Protein AF-F0G8B7-F1 (afdb_monomer)

Sequence (110 aa):
ALSRQRQRRPAPRVTRHLGAPLWQSVKDAIAAMPRDDARACMHADRARWLFTLLYLGGLRISEAADTTMGRFFCRRDATGRERWWLDVTGKGGRQRLVPATDEMMAELAR

pLDDT: mean 90.99, std 9.98, range [49.53, 98.25]

Mean predicted aligned error: 6.71 Å

Nearest PDB structures (foldseek):
  8s4s-assembly1_B  TM=5.958E-01  e=5.942E-01  Enterococcus faecalis
  1o7k-assembly1_C  TM=4.996E-01  e=1.515E+00  Homo sapiens
  6g2d-assembly1_B  TM=3.060E-01  e=1.515E+00  Homo sapiens
  7v6b-assembly1_B  TM=3.210E-01  e=1.612E+00  Drosophila melanogaster
  1oh7-assembly1_B  TM=2.363E-01  e=1.180E+00  Escherichia coli

Secondary structure (DSSP, 8-state):
--------PPPP-------HHHHHHHHHHHHTS--SSHHHHHHHHHHHHHHHHHHHH---HHHHHH--GGGEEEEE-TTS-EEEEEEEEETTTEEEEEEE-HHHHHHHT-

Structure (mmCIF, N/CA/C/O backbone):
data_AF-F0G8B7-F1
#
_entry.id   AF-F0G8B7-F1
#
loop_
_atom_site.group_PDB
_atom_site.id
_atom_site.type_symbol
_atom_site.label_atom_id
_atom_site.label_alt_id
_atom_site.label_comp_id
_atom_site.label_asym_id
_atom_site.label_entity_id
_atom_site.label_seq_id
_atom_site.pdbx_PDB_ins_code
_atom_site.Cartn_x
_atom_site.Cartn_y
_atom_site.Cartn_z
_atom_site.occupancy
_atom_site.B_iso_or_equiv
_atom_site.auth_seq_id
_atom_site.auth_comp_id
_atom_site.auth_asym_id
_atom_site.auth_atom_id
_atom_site.pdbx_PDB_model_num
ATOM 1 N N . ALA A 1 1 ? 9.644 -0.602 47.734 1.00 51.16 1 ALA A N 1
ATOM 2 C CA . ALA A 1 1 ? 9.232 -0.891 46.344 1.00 51.16 1 ALA A CA 1
ATOM 3 C C . ALA A 1 1 ? 9.469 0.353 45.489 1.00 51.16 1 ALA A C 1
ATOM 5 O O . ALA A 1 1 ? 8.877 1.387 45.771 1.00 51.16 1 ALA A O 1
ATOM 6 N N . LEU A 1 2 ? 10.386 0.304 44.517 1.00 49.53 2 LEU A N 1
ATOM 7 C CA . LEU A 1 2 ? 10.711 1.456 43.666 1.00 49.53 2 LEU A CA 1
ATOM 8 C C . LEU A 1 2 ? 9.601 1.666 42.628 1.00 49.53 2 LEU A C 1
ATOM 10 O O . LEU A 1 2 ? 9.504 0.941 41.638 1.00 49.53 2 LEU A O 1
ATOM 14 N N . SER A 1 3 ? 8.748 2.656 42.888 1.00 59.25 3 SER A N 1
ATOM 15 C CA . SER A 1 3 ? 7.729 3.135 41.958 1.00 59.25 3 SER A CA 1
ATOM 16 C C . SER A 1 3 ? 8.411 3.680 40.702 1.00 59.25 3 SER A C 1
ATOM 18 O O . SER A 1 3 ? 9.069 4.720 40.737 1.00 59.25 3 SER A O 1
ATOM 20 N N . ARG A 1 4 ? 8.286 2.966 39.576 1.00 62.19 4 ARG A N 1
ATOM 21 C CA . ARG A 1 4 ? 8.660 3.488 38.256 1.00 62.19 4 ARG A CA 1
ATOM 22 C C . ARG A 1 4 ? 7.692 4.618 37.912 1.00 62.19 4 ARG A C 1
ATOM 24 O O . ARG A 1 4 ? 6.642 4.376 37.319 1.00 62.19 4 ARG A O 1
ATOM 31 N N . GLN A 1 5 ? 8.050 5.850 38.272 1.00 60.16 5 GLN A N 1
ATOM 32 C CA . GLN A 1 5 ? 7.405 7.042 37.733 1.00 60.16 5 GLN A CA 1
ATOM 33 C C . GLN A 1 5 ? 7.466 6.965 36.207 1.00 60.16 5 GLN A C 1
ATOM 35 O O . GLN A 1 5 ? 8.529 7.033 35.588 1.00 60.16 5 GLN A O 1
ATOM 40 N N . ARG A 1 6 ? 6.302 6.771 35.592 1.00 63.84 6 ARG A N 1
ATOM 41 C CA . ARG A 1 6 ? 6.135 6.775 34.143 1.00 63.84 6 ARG A CA 1
ATOM 42 C C . ARG A 1 6 ? 6.396 8.210 33.678 1.00 63.84 6 ARG A C 1
ATOM 44 O O . ARG A 1 6 ? 5.501 9.047 33.745 1.00 63.84 6 ARG A O 1
ATOM 51 N N . GLN A 1 7 ? 7.630 8.511 33.268 1.00 69.38 7 GLN A N 1
ATOM 52 C CA . GLN A 1 7 ? 7.962 9.810 32.682 1.00 69.38 7 GLN A CA 1
ATOM 53 C C . GLN A 1 7 ? 6.976 10.110 31.546 1.00 69.38 7 GLN A C 1
ATOM 55 O O . GLN A 1 7 ? 6.780 9.284 30.646 1.00 69.38 7 GLN A O 1
ATOM 60 N N . ARG A 1 8 ? 6.328 11.280 31.610 1.00 67.25 8 ARG A N 1
ATOM 61 C CA . ARG A 1 8 ? 5.446 11.780 30.550 1.00 67.25 8 ARG A CA 1
ATOM 62 C C . ARG A 1 8 ? 6.271 11.901 29.273 1.00 67.25 8 ARG A C 1
ATOM 64 O O . ARG A 1 8 ? 7.098 12.799 29.147 1.00 67.25 8 ARG A O 1
ATOM 71 N N . ARG A 1 9 ? 6.067 10.974 28.336 1.00 71.50 9 ARG A N 1
ATOM 72 C CA . ARG A 1 9 ? 6.664 11.078 27.005 1.00 71.50 9 ARG A CA 1
ATOM 73 C C . ARG A 1 9 ? 6.062 12.296 26.294 1.00 71.50 9 ARG A C 1
ATOM 75 O O . ARG A 1 9 ? 4.842 12.460 26.352 1.00 71.50 9 ARG A O 1
ATOM 82 N N . PRO A 1 10 ? 6.885 13.136 25.644 1.00 74.81 10 PRO A N 1
ATOM 83 C CA . PRO A 1 10 ? 6.386 14.239 24.833 1.00 74.81 10 PRO A CA 1
ATOM 84 C C . PRO A 1 10 ? 5.461 13.718 23.727 1.00 74.81 10 PRO A C 1
ATOM 86 O O . PRO A 1 10 ? 5.558 12.556 23.318 1.00 74.81 10 PRO A O 1
ATOM 89 N N . ALA A 1 11 ? 4.557 14.580 23.253 1.00 78.62 11 ALA A N 1
ATOM 90 C CA . ALA A 1 11 ? 3.631 14.226 22.185 1.00 78.62 11 ALA A CA 1
ATOM 91 C C . ALA A 1 11 ? 4.410 13.751 20.940 1.00 78.62 11 ALA A C 1
ATOM 93 O O . ALA A 1 11 ? 5.420 14.370 20.584 1.00 78.62 11 ALA A O 1
ATOM 94 N N . PRO A 1 12 ? 3.981 12.656 20.288 1.00 79.38 12 PRO A N 1
ATOM 95 C CA . PRO A 1 12 ? 4.665 12.138 19.111 1.00 79.38 12 PRO A CA 1
ATOM 96 C C . PRO A 1 12 ? 4.688 13.198 18.003 1.00 79.38 12 PRO A C 1
ATOM 98 O O . PRO A 1 12 ? 3.651 13.736 17.626 1.00 79.38 12 PRO A O 1
ATOM 101 N N . ARG A 1 13 ? 5.883 13.499 17.484 1.00 82.12 13 ARG A N 1
ATOM 102 C CA . ARG A 1 13 ? 6.087 14.381 16.327 1.00 82.12 13 ARG A CA 1
ATOM 103 C C . ARG A 1 13 ? 6.413 13.526 15.109 1.00 82.12 13 ARG A C 1
ATOM 105 O O . ARG A 1 13 ? 7.320 12.697 15.173 1.00 82.12 13 ARG A O 1
ATOM 112 N N . VAL A 1 14 ? 5.699 13.730 14.004 1.00 80.62 14 VAL A N 1
ATOM 113 C CA . VAL A 1 14 ? 6.001 13.060 12.732 1.00 80.62 14 VAL A CA 1
ATOM 114 C C . VAL A 1 14 ? 7.216 13.743 12.111 1.00 80.62 14 VAL A C 1
ATOM 116 O O . VAL A 1 14 ? 7.106 14.811 11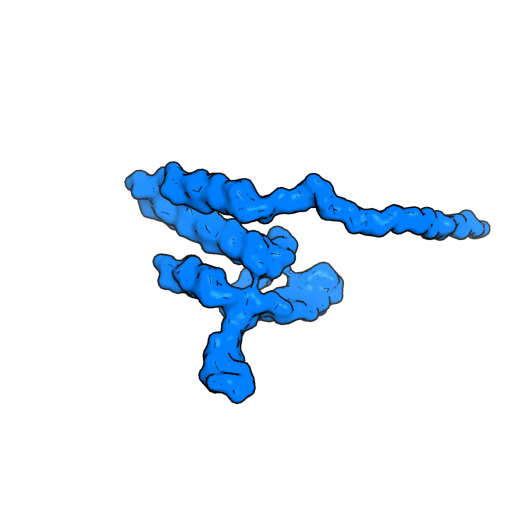.523 1.00 80.62 14 VAL A O 1
ATOM 119 N N . THR A 1 15 ? 8.392 13.144 12.275 1.00 82.31 15 THR A N 1
ATOM 120 C CA . THR A 1 15 ? 9.655 13.683 11.739 1.00 82.31 15 THR A CA 1
ATOM 121 C C . THR A 1 15 ? 10.109 12.985 10.460 1.00 82.31 15 THR A C 1
ATOM 123 O O . THR A 1 15 ? 10.977 13.494 9.761 1.00 82.31 15 THR A O 1
ATOM 126 N N . ARG A 1 16 ? 9.528 11.823 10.136 1.00 84.69 16 ARG A N 1
ATOM 127 C CA . ARG A 1 16 ? 9.837 11.040 8.935 1.00 84.69 16 ARG A CA 1
ATOM 128 C C . ARG A 1 16 ? 8.541 10.530 8.323 1.00 84.69 16 ARG A C 1
ATOM 130 O O . ARG A 1 16 ? 7.815 9.780 8.970 1.00 84.69 16 ARG A O 1
ATOM 137 N N . HIS A 1 17 ? 8.255 10.957 7.102 1.00 88.00 17 HIS A N 1
ATOM 138 C CA . HIS A 1 17 ? 7.111 10.506 6.319 1.00 88.00 17 HIS A CA 1
ATOM 139 C C . HIS A 1 17 ? 7.427 10.643 4.826 1.00 88.00 17 HIS A C 1
ATOM 141 O O . HIS A 1 17 ? 8.285 11.437 4.439 1.00 88.00 17 HIS A O 1
ATOM 147 N N . LEU A 1 18 ? 6.732 9.868 3.997 1.00 91.00 18 LEU A N 1
ATOM 148 C CA . LEU A 1 18 ? 6.819 9.967 2.544 1.00 91.00 18 LEU A CA 1
ATOM 149 C C . LEU A 1 18 ? 5.717 10.904 2.044 1.00 91.00 18 LEU A C 1
ATOM 151 O O . LEU A 1 18 ? 4.570 10.497 1.859 1.00 91.00 18 LEU A O 1
ATOM 155 N N . GLY A 1 19 ? 6.066 12.176 1.852 1.00 92.56 19 GLY A N 1
ATOM 156 C CA . GLY A 1 19 ? 5.206 13.110 1.125 1.00 92.56 19 GLY A CA 1
ATOM 157 C C . GLY A 1 19 ? 5.041 12.696 -0.342 1.00 92.56 19 GLY A C 1
ATOM 158 O O . GLY A 1 19 ? 5.795 11.863 -0.847 1.00 92.56 19 GLY A O 1
ATOM 159 N N . ALA A 1 20 ? 4.083 13.308 -1.041 1.00 93.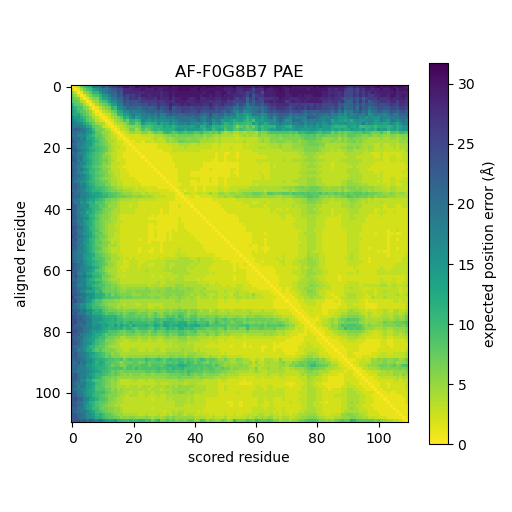38 20 ALA A N 1
ATOM 160 C CA . ALA A 1 20 ? 3.756 12.953 -2.425 1.00 93.38 20 ALA A CA 1
ATOM 161 C C . ALA A 1 20 ? 4.965 12.933 -3.392 1.00 93.38 20 ALA A C 1
ATOM 163 O O . ALA A 1 20 ? 5.071 11.969 -4.149 1.00 93.38 20 ALA A O 1
ATOM 164 N N . PRO A 1 21 ? 5.923 13.889 -3.349 1.00 95.56 21 PRO A N 1
ATOM 165 C CA . PRO A 1 21 ? 7.091 13.842 -4.234 1.00 95.56 21 PRO A CA 1
ATOM 166 C C . PRO A 1 21 ? 7.994 12.631 -3.975 1.00 95.56 21 PRO A C 1
ATOM 168 O O . PRO A 1 21 ? 8.409 11.956 -4.910 1.00 95.56 21 PRO A O 1
ATOM 171 N N . LEU A 1 22 ? 8.252 12.309 -2.702 1.00 95.56 22 LEU A N 1
ATOM 172 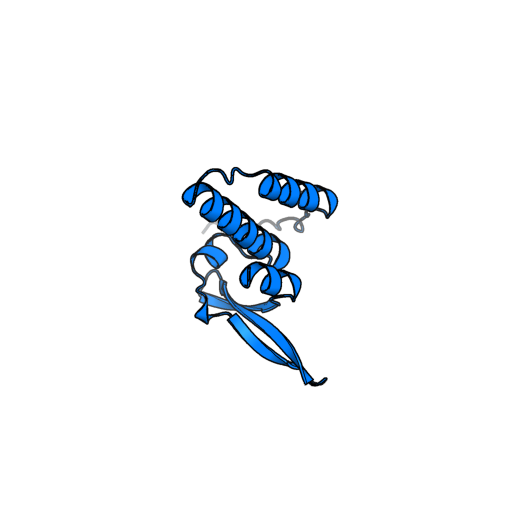C CA . LEU A 1 22 ? 9.060 11.142 -2.336 1.00 95.56 22 LEU A CA 1
ATOM 173 C C . LEU A 1 22 ? 8.347 9.838 -2.692 1.00 95.56 22 LEU A C 1
ATOM 175 O O . LEU A 1 22 ? 8.988 8.885 -3.122 1.00 95.56 22 LEU A O 1
ATOM 179 N N . TRP A 1 23 ? 7.023 9.797 -2.536 1.00 95.38 23 TRP A N 1
ATOM 180 C CA . TRP A 1 23 ? 6.235 8.654 -2.978 1.00 95.38 23 TRP A CA 1
ATOM 181 C C . TRP A 1 23 ? 6.315 8.456 -4.494 1.00 95.38 23 TRP A C 1
ATOM 183 O O . TRP A 1 23 ? 6.474 7.328 -4.955 1.00 95.38 23 TRP A O 1
ATOM 193 N N . GLN A 1 24 ? 6.283 9.539 -5.275 1.00 96.44 24 GLN A N 1
ATOM 194 C CA . GLN A 1 24 ? 6.493 9.452 -6.717 1.00 96.44 24 GLN A CA 1
ATOM 195 C C . GLN A 1 24 ? 7.863 8.849 -7.044 1.00 96.44 24 GLN A C 1
ATOM 197 O O . GLN A 1 24 ? 7.917 7.898 -7.813 1.00 96.44 24 GLN A O 1
ATOM 202 N N . SER A 1 25 ? 8.934 9.283 -6.372 1.00 97.62 25 SER A N 1
ATOM 203 C CA . SER A 1 25 ? 10.266 8.690 -6.563 1.00 97.62 25 SER A CA 1
ATOM 204 C C . SER A 1 25 ? 10.314 7.188 -6.255 1.00 97.62 25 SER A C 1
ATOM 206 O O . SER A 1 25 ? 11.026 6.448 -6.928 1.00 97.62 25 SER A O 1
ATOM 208 N N . VAL A 1 26 ? 9.548 6.709 -5.267 1.00 97.00 26 VAL A N 1
ATOM 209 C CA . VAL A 1 26 ? 9.427 5.266 -4.991 1.00 97.00 26 VAL A CA 1
ATOM 210 C C . VAL A 1 26 ? 8.733 4.545 -6.147 1.00 97.00 26 VAL A C 1
ATOM 212 O O . VAL A 1 26 ? 9.216 3.504 -6.590 1.00 97.00 26 VAL A O 1
ATOM 215 N N . LYS A 1 27 ? 7.632 5.098 -6.667 1.00 96.31 27 LYS A N 1
ATOM 216 C CA . LYS A 1 27 ? 6.933 4.529 -7.830 1.00 96.31 27 LYS A CA 1
ATOM 217 C C . LYS A 1 27 ? 7.831 4.488 -9.066 1.00 96.31 27 LYS A C 1
ATOM 219 O O . LYS A 1 27 ? 7.851 3.469 -9.751 1.00 96.31 27 LYS A O 1
ATOM 224 N N . ASP A 1 28 ? 8.605 5.543 -9.308 1.00 98.19 28 ASP A N 1
ATOM 225 C CA . ASP A 1 28 ? 9.539 5.622 -10.435 1.00 98.19 28 ASP A CA 1
ATOM 226 C C . ASP A 1 28 ? 10.653 4.572 -10.306 1.00 98.19 28 ASP A C 1
ATOM 228 O O . ASP A 1 28 ? 10.961 3.866 -11.265 1.00 98.19 28 ASP A O 1
ATOM 232 N N . ALA A 1 29 ? 11.201 4.390 -9.099 1.00 98.25 29 ALA A N 1
ATOM 233 C CA . ALA A 1 29 ? 12.197 3.354 -8.833 1.00 98.25 29 ALA A CA 1
ATOM 234 C C . ALA A 1 29 ? 11.643 1.939 -9.068 1.00 98.25 29 ALA A C 1
ATOM 236 O O . ALA A 1 29 ? 12.325 1.102 -9.656 1.00 98.25 29 ALA A O 1
ATOM 237 N N . ILE A 1 30 ? 10.399 1.673 -8.655 1.00 97.56 30 ILE A N 1
ATOM 238 C CA . ILE A 1 30 ? 9.726 0.390 -8.912 1.00 97.56 30 ILE A CA 1
ATOM 239 C C . ILE A 1 30 ? 9.469 0.199 -10.413 1.0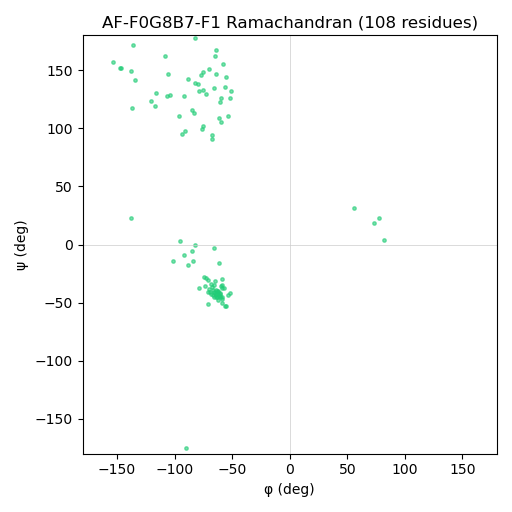0 97.56 30 ILE A C 1
ATOM 241 O O . ILE A 1 30 ? 9.620 -0.905 -10.935 1.00 97.56 30 ILE A O 1
ATOM 245 N N . ALA A 1 31 ? 9.091 1.262 -11.127 1.00 96.81 31 ALA A N 1
ATOM 246 C CA . ALA A 1 31 ? 8.871 1.217 -12.570 1.00 96.81 31 ALA A CA 1
ATOM 247 C C . ALA A 1 31 ? 10.161 0.920 -13.354 1.00 96.81 31 ALA A C 1
ATOM 249 O O . ALA A 1 31 ? 10.096 0.260 -14.387 1.00 96.81 31 ALA A O 1
ATOM 250 N N . ALA A 1 32 ? 11.315 1.349 -12.841 1.00 98.19 32 ALA A N 1
ATOM 251 C CA . ALA A 1 32 ? 12.628 1.098 -13.429 1.00 98.19 32 ALA A CA 1
ATOM 252 C C . ALA A 1 32 ? 13.231 -0.281 -13.081 1.00 98.19 32 ALA A C 1
ATOM 254 O O . ALA A 1 32 ? 14.346 -0.582 -13.510 1.00 98.19 32 ALA A O 1
ATOM 255 N N . MET A 1 33 ? 12.543 -1.120 -12.294 1.00 98.19 33 MET A N 1
ATOM 256 C CA . MET A 1 33 ? 13.051 -2.449 -11.935 1.00 98.19 33 MET A CA 1
ATOM 257 C C . MET A 1 33 ? 13.199 -3.364 -13.170 1.00 98.19 33 MET A C 1
ATOM 259 O O . MET A 1 33 ? 12.366 -3.287 -14.078 1.00 98.19 33 MET A O 1
ATOM 263 N N . PRO A 1 34 ? 14.205 -4.266 -13.192 1.00 97.62 34 PRO A N 1
ATOM 264 C CA . PRO A 1 34 ? 14.413 -5.205 -14.294 1.00 97.62 34 PRO A CA 1
ATOM 265 C C . PRO A 1 34 ? 13.181 -6.065 -14.601 1.00 97.62 34 PRO A C 1
ATOM 267 O O . PRO A 1 34 ? 12.430 -6.453 -13.701 1.00 97.62 34 PRO A O 1
ATOM 270 N N . ARG A 1 35 ? 12.988 -6.348 -15.893 1.00 97.19 35 ARG A N 1
ATOM 271 C CA . ARG A 1 35 ? 11.860 -7.102 -16.480 1.00 97.19 35 ARG A CA 1
ATOM 272 C C . ARG A 1 35 ? 12.338 -8.081 -17.564 1.00 97.19 35 ARG A C 1
ATOM 274 O O . ARG A 1 35 ? 11.603 -8.428 -18.479 1.00 97.19 35 ARG A O 1
ATOM 281 N N . ASP A 1 36 ? 13.608 -8.443 -17.491 1.00 97.00 36 ASP A N 1
ATOM 282 C CA . ASP A 1 36 ? 14.354 -9.259 -18.444 1.00 97.00 36 ASP A CA 1
ATOM 283 C C . ASP A 1 36 ? 13.991 -10.747 -18.378 1.00 97.00 36 ASP A C 1
ATOM 285 O O . ASP A 1 36 ? 14.050 -11.437 -19.395 1.00 97.00 36 ASP A O 1
ATOM 289 N N . ASP A 1 37 ? 13.547 -11.232 -17.216 1.00 97.38 37 ASP A N 1
ATOM 290 C CA . ASP A 1 37 ? 13.026 -12.586 -17.055 1.00 97.38 37 ASP A CA 1
ATOM 291 C C . ASP A 1 37 ? 11.735 -12.642 -16.215 1.00 97.38 37 ASP A C 1
ATOM 293 O O . ASP A 1 37 ? 11.288 -11.665 -15.605 1.00 97.38 37 ASP A O 1
ATOM 297 N N . ALA A 1 38 ? 11.109 -13.822 -16.180 1.00 97.75 38 ALA A N 1
ATOM 298 C CA . ALA A 1 38 ? 9.863 -14.036 -15.447 1.00 97.75 38 ALA A CA 1
ATOM 299 C C . ALA A 1 38 ? 10.001 -13.760 -13.939 1.00 97.75 38 ALA A C 1
ATOM 301 O O . ALA A 1 38 ? 9.073 -13.241 -13.315 1.00 97.75 38 ALA A O 1
ATOM 302 N N . ARG A 1 39 ? 11.155 -14.074 -13.341 1.00 97.44 39 ARG A N 1
ATOM 303 C CA . ARG A 1 39 ? 11.410 -13.860 -11.912 1.00 97.44 39 ARG A CA 1
ATOM 304 C C . ARG A 1 39 ? 11.561 -12.371 -11.605 1.00 97.44 39 ARG A C 1
ATOM 306 O O . ARG A 1 39 ? 11.037 -11.916 -10.587 1.00 97.44 39 ARG A O 1
ATOM 313 N N . ALA A 1 40 ? 12.245 -11.625 -12.464 1.00 97.75 40 ALA A N 1
ATOM 314 C CA . ALA A 1 40 ? 12.406 -10.183 -12.379 1.00 97.75 40 ALA A CA 1
ATOM 315 C C . ALA A 1 40 ? 11.048 -9.476 -12.510 1.00 97.75 40 ALA A C 1
ATOM 317 O O . ALA A 1 40 ? 10.699 -8.660 -11.654 1.00 97.75 40 ALA A O 1
ATOM 318 N N . CYS A 1 41 ? 10.219 -9.892 -13.475 1.00 97.00 41 CYS A N 1
ATOM 319 C CA . CYS A 1 41 ? 8.841 -9.415 -13.619 1.00 97.00 41 CYS A CA 1
ATOM 320 C C . CYS A 1 41 ? 8.015 -9.636 -12.342 1.00 97.00 41 CYS A C 1
ATOM 322 O O . CYS A 1 41 ? 7.501 -8.672 -11.773 1.00 97.00 41 CYS A O 1
ATOM 324 N N . MET A 1 42 ? 7.976 -10.870 -11.821 1.00 96.69 42 MET A N 1
ATOM 325 C CA . MET A 1 42 ? 7.264 -11.186 -10.573 1.00 96.69 42 MET A CA 1
ATOM 326 C C . MET A 1 42 ? 7.784 -10.371 -9.383 1.00 96.69 42 MET A C 1
ATOM 328 O O . MET A 1 42 ? 7.013 -9.957 -8.517 1.00 96.69 42 MET A O 1
ATOM 332 N N . HIS A 1 43 ? 9.095 -10.131 -9.316 1.00 97.31 43 HIS A N 1
ATOM 333 C CA . HIS A 1 43 ? 9.689 -9.322 -8.260 1.00 97.31 43 HIS A CA 1
ATOM 334 C C . HIS A 1 43 ? 9.253 -7.854 -8.347 1.00 97.31 43 HIS A C 1
ATOM 336 O O . HIS A 1 43 ? 8.894 -7.274 -7.320 1.00 97.31 43 HIS A O 1
ATOM 342 N N . ALA A 1 44 ? 9.238 -7.277 -9.551 1.00 97.31 44 ALA A N 1
ATOM 343 C CA . ALA A 1 44 ? 8.791 -5.910 -9.790 1.00 97.31 44 ALA A CA 1
ATOM 344 C C . ALA A 1 44 ? 7.290 -5.733 -9.501 1.00 97.31 44 ALA A C 1
ATOM 346 O O . ALA A 1 44 ? 6.901 -4.748 -8.872 1.00 97.31 44 ALA A O 1
ATOM 347 N N . ASP A 1 45 ? 6.448 -6.695 -9.887 1.00 96.25 45 ASP A N 1
ATOM 348 C CA . ASP A 1 45 ? 5.007 -6.652 -9.602 1.00 96.25 45 ASP A CA 1
ATOM 349 C C . ASP A 1 45 ? 4.723 -6.829 -8.106 1.00 96.25 45 ASP A C 1
ATOM 351 O O . ASP A 1 45 ? 3.965 -6.054 -7.518 1.00 96.25 45 ASP A O 1
ATOM 355 N N . ARG A 1 46 ? 5.437 -7.743 -7.433 1.00 95.88 46 ARG A N 1
ATOM 356 C CA . ARG A 1 46 ? 5.371 -7.882 -5.971 1.00 95.88 46 ARG A CA 1
ATOM 357 C C . ARG A 1 46 ? 5.801 -6.603 -5.256 1.00 95.88 46 ARG A C 1
ATOM 359 O O . ARG A 1 46 ? 5.181 -6.234 -4.262 1.00 95.88 46 ARG A O 1
ATOM 366 N N . ALA A 1 47 ? 6.870 -5.951 -5.715 1.00 97.12 47 ALA A N 1
ATOM 367 C CA . ALA A 1 47 ? 7.328 -4.693 -5.137 1.00 97.12 47 ALA A CA 1
ATOM 368 C C . ALA A 1 47 ? 6.262 -3.604 -5.300 1.00 97.12 47 ALA A C 1
ATOM 370 O O . ALA A 1 47 ? 5.904 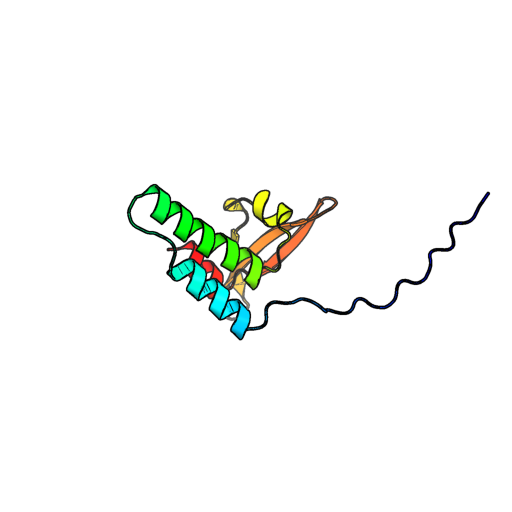-2.963 -4.313 1.00 97.12 47 ALA A O 1
ATOM 371 N N . ARG A 1 48 ? 5.696 -3.455 -6.503 1.00 96.69 48 ARG A N 1
ATOM 372 C CA . ARG A 1 48 ? 4.611 -2.501 -6.762 1.00 96.69 48 ARG A CA 1
ATOM 373 C C . ARG A 1 48 ? 3.431 -2.724 -5.822 1.00 96.69 48 ARG A C 1
ATOM 375 O O . ARG A 1 48 ? 3.052 -1.799 -5.107 1.00 96.69 48 ARG A O 1
ATOM 382 N N . TRP A 1 49 ? 2.927 -3.956 -5.747 1.00 96.00 49 TRP A N 1
ATOM 383 C CA . TRP A 1 49 ? 1.819 -4.303 -4.860 1.00 96.00 49 TRP A CA 1
A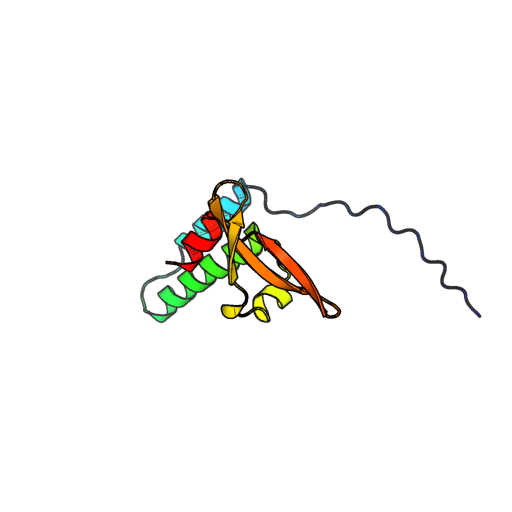TOM 384 C C . TRP A 1 49 ? 2.136 -4.008 -3.387 1.00 96.00 49 TRP A C 1
ATOM 386 O O . TRP A 1 49 ? 1.376 -3.320 -2.705 1.00 96.00 49 TRP A O 1
ATOM 396 N N . LEU A 1 50 ? 3.287 -4.477 -2.896 1.00 96.00 50 LEU A N 1
ATOM 397 C CA . LEU A 1 50 ? 3.669 -4.328 -1.493 1.00 96.00 50 LEU A CA 1
ATOM 398 C C . LEU A 1 50 ? 3.794 -2.855 -1.085 1.00 96.00 50 LEU A C 1
ATOM 400 O O . LEU A 1 50 ? 3.314 -2.469 -0.019 1.00 96.00 50 LEU A O 1
ATOM 404 N N . PHE A 1 51 ? 4.427 -2.025 -1.914 1.00 96.25 51 PHE A N 1
ATOM 405 C CA . PHE A 1 51 ? 4.600 -0.609 -1.600 1.00 96.25 51 PHE A CA 1
ATOM 406 C C . PHE A 1 51 ? 3.283 0.166 -1.674 1.00 96.25 51 PHE A C 1
ATOM 408 O O . PHE A 1 51 ? 3.038 0.985 -0.789 1.00 96.25 51 PHE A O 1
ATOM 415 N N . THR A 1 52 ? 2.406 -0.128 -2.639 1.00 95.38 52 THR A N 1
ATOM 416 C CA . THR A 1 52 ? 1.047 0.440 -2.680 1.00 95.38 52 THR A CA 1
ATOM 417 C C . THR A 1 52 ? 0.262 0.079 -1.418 1.00 95.38 52 THR A C 1
ATOM 419 O O . THR A 1 52 ? -0.308 0.960 -0.770 1.00 95.38 52 THR A O 1
ATOM 422 N N . LEU A 1 53 ? 0.288 -1.195 -1.013 1.00 95.19 53 LEU A N 1
ATOM 423 C CA . LEU A 1 53 ? -0.397 -1.680 0.184 1.00 95.19 53 LEU A CA 1
ATOM 424 C C . LEU A 1 53 ? 0.106 -0.984 1.461 1.00 95.19 53 LEU A C 1
ATOM 426 O O . LEU A 1 53 ? -0.694 -0.556 2.295 1.00 95.19 53 LEU A O 1
ATOM 430 N N . LEU A 1 54 ? 1.425 -0.840 1.615 1.00 95.62 54 LEU A N 1
ATOM 431 C CA . LEU A 1 54 ? 2.034 -0.179 2.774 1.00 95.62 54 LEU A CA 1
ATOM 432 C C . LEU A 1 54 ? 1.754 1.329 2.795 1.00 95.62 54 LEU A C 1
ATOM 434 O O . LEU A 1 54 ? 1.452 1.873 3.859 1.00 95.62 54 LEU A O 1
ATOM 438 N N . TYR A 1 55 ? 1.849 1.994 1.641 1.00 95.44 55 TYR A N 1
ATOM 439 C CA . TYR A 1 55 ? 1.680 3.442 1.533 1.00 95.44 55 TYR A CA 1
ATOM 440 C C . TYR A 1 55 ? 0.222 3.866 1.735 1.00 95.44 55 TYR A C 1
ATOM 442 O O . TYR A 1 55 ? -0.055 4.717 2.578 1.00 95.44 55 TYR A O 1
ATOM 450 N N . LEU A 1 56 ? -0.715 3.243 1.012 1.00 94.62 56 LEU A N 1
ATOM 451 C CA . LEU A 1 56 ? -2.138 3.591 1.079 1.00 94.62 56 LEU A CA 1
ATOM 452 C C . LEU A 1 56 ? -2.823 2.999 2.316 1.00 94.62 56 LEU A C 1
ATOM 454 O O . LEU A 1 56 ? -3.673 3.647 2.923 1.00 94.62 56 LEU A O 1
ATOM 458 N N . GLY A 1 57 ? -2.455 1.776 2.710 1.00 93.31 57 GLY A N 1
ATOM 459 C CA . GLY A 1 57 ? -3.086 1.073 3.828 1.00 93.31 57 GLY A CA 1
ATOM 460 C C . GLY A 1 57 ? -2.532 1.441 5.207 1.00 93.31 57 GLY A C 1
ATOM 461 O O . GLY A 1 57 ? -3.136 1.090 6.224 1.00 93.31 57 GLY A O 1
ATOM 462 N N . GLY A 1 58 ? -1.373 2.110 5.275 1.00 93.62 58 GLY A N 1
ATOM 463 C CA . GLY A 1 58 ? -0.720 2.458 6.542 1.00 93.62 58 GLY A CA 1
ATOM 464 C C . GLY A 1 58 ? -0.458 1.237 7.434 1.00 93.62 58 GLY A C 1
ATOM 465 O O . GLY A 1 58 ? -0.540 1.324 8.664 1.00 93.62 58 GLY A O 1
ATOM 466 N N . LEU A 1 59 ? -0.224 0.074 6.819 1.00 94.38 59 LEU A N 1
ATOM 467 C CA . LEU A 1 59 ? -0.035 -1.190 7.523 1.00 94.38 59 LEU A CA 1
ATOM 468 C C . LEU A 1 59 ? 1.348 -1.254 8.166 1.00 94.38 59 LEU A C 1
ATOM 470 O O . LEU A 1 59 ? 2.340 -0.755 7.633 1.00 94.38 59 LEU A O 1
ATOM 474 N N . ARG A 1 60 ? 1.440 -1.947 9.300 1.00 93.44 60 ARG A N 1
ATOM 475 C CA . ARG A 1 60 ? 2.737 -2.427 9.785 1.00 93.44 60 ARG A CA 1
ATOM 476 C C . ARG A 1 60 ? 3.223 -3.550 8.871 1.00 93.44 60 ARG A C 1
ATOM 478 O O . ARG A 1 60 ? 2.420 -4.328 8.372 1.00 93.44 60 ARG A O 1
ATOM 485 N N . ILE A 1 61 ? 4.540 -3.705 8.748 1.00 94.50 61 ILE A N 1
ATOM 486 C CA . ILE A 1 61 ? 5.144 -4.789 7.954 1.00 94.50 61 ILE A CA 1
ATOM 487 C C . ILE A 1 61 ? 4.615 -6.164 8.390 1.00 94.50 61 ILE A C 1
ATOM 489 O O . ILE A 1 61 ? 4.249 -6.966 7.542 1.00 94.50 61 ILE A O 1
ATOM 493 N N . SER A 1 62 ? 4.506 -6.413 9.701 1.00 94.06 62 SER A N 1
ATOM 494 C CA . SER A 1 62 ? 3.950 -7.671 10.221 1.00 94.06 62 SER A CA 1
ATOM 495 C C . SER A 1 62 ? 2.491 -7.875 9.815 1.00 94.06 62 SER A C 1
ATOM 497 O O . SER A 1 62 ? 2.099 -8.963 9.436 1.00 94.06 62 SER A O 1
ATOM 499 N N . GLU A 1 63 ? 1.689 -6.811 9.837 1.00 95.19 63 GLU A N 1
ATOM 500 C CA . GLU A 1 63 ? 0.284 -6.881 9.434 1.00 95.19 63 GLU A CA 1
ATOM 501 C C . GLU A 1 63 ? 0.157 -7.220 7.946 1.00 95.19 63 GLU A C 1
ATOM 503 O O . GLU A 1 63 ? -0.668 -8.051 7.585 1.00 95.19 63 GLU A O 1
ATOM 508 N N . ALA A 1 64 ? 0.994 -6.629 7.090 1.00 94.50 64 ALA A N 1
ATOM 509 C CA . ALA A 1 64 ? 1.029 -6.956 5.666 1.00 94.50 64 ALA A CA 1
ATOM 510 C C . ALA A 1 64 ? 1.508 -8.397 5.403 1.00 94.50 64 ALA A C 1
ATOM 512 O O . ALA A 1 64 ? 1.016 -9.034 4.479 1.00 94.50 64 ALA A O 1
ATOM 513 N N . ALA A 1 65 ? 2.441 -8.909 6.211 1.00 93.75 65 ALA A N 1
ATOM 514 C CA . ALA A 1 65 ? 2.960 -10.270 6.087 1.00 93.75 65 ALA A CA 1
ATOM 515 C C . ALA A 1 65 ? 1.965 -11.344 6.566 1.00 93.75 65 ALA A C 1
ATOM 517 O O . ALA A 1 65 ? 1.898 -12.416 5.971 1.00 93.75 65 ALA A O 1
ATOM 518 N N . ASP A 1 66 ? 1.194 -11.051 7.616 1.00 92.94 66 ASP A N 1
ATOM 519 C CA . ASP A 1 66 ? 0.268 -12.006 8.238 1.00 92.94 66 ASP A CA 1
ATOM 520 C C . ASP A 1 66 ? -1.134 -11.992 7.595 1.00 92.94 66 ASP A C 1
ATOM 522 O O . ASP A 1 66 ? -1.929 -12.917 7.782 1.00 92.94 66 ASP A O 1
ATOM 526 N N . THR A 1 67 ? -1.475 -10.935 6.852 1.00 93.88 67 THR A N 1
ATOM 527 C CA . THR A 1 67 ? -2.790 -10.794 6.209 1.00 93.88 67 THR A CA 1
ATOM 528 C C . THR A 1 67 ? -2.864 -11.612 4.920 1.00 93.88 67 THR A C 1
ATOM 530 O O . THR A 1 67 ? -1.948 -11.609 4.103 1.00 93.88 67 THR A O 1
ATOM 533 N N . THR A 1 68 ? -3.993 -12.288 4.704 1.00 93.06 68 THR A N 1
ATOM 534 C CA . THR A 1 68 ? -4.246 -13.113 3.514 1.00 93.06 68 THR A CA 1
ATOM 535 C C . THR A 1 68 ? -5.272 -12.467 2.583 1.00 93.06 68 THR A C 1
ATOM 537 O O . THR A 1 68 ? -6.059 -11.618 3.002 1.00 93.06 68 THR A O 1
ATOM 540 N N . MET A 1 69 ? -5.320 -12.904 1.318 1.00 92.44 69 MET A N 1
ATOM 541 C CA . MET A 1 69 ? -6.262 -12.361 0.322 1.00 92.44 69 MET A CA 1
ATOM 542 C C . MET A 1 69 ? -7.737 -12.504 0.725 1.00 92.44 69 MET A C 1
ATOM 544 O O . MET A 1 69 ? -8.540 -11.634 0.412 1.00 92.44 69 MET A O 1
ATOM 548 N N . GLY A 1 70 ? -8.091 -13.533 1.504 1.00 94.12 70 GLY A N 1
ATOM 549 C CA . GLY A 1 70 ? -9.454 -13.727 2.019 1.00 94.12 70 GLY A CA 1
ATOM 550 C C . GLY A 1 70 ? -9.926 -12.661 3.018 1.00 94.12 70 GLY A C 1
ATOM 551 O O . GLY A 1 70 ? -11.060 -12.722 3.484 1.00 94.12 70 GLY A O 1
ATOM 552 N N . ARG A 1 71 ? -9.068 -11.698 3.378 1.00 95.50 71 ARG A N 1
ATOM 553 C CA . ARG A 1 71 ? -9.407 -10.561 4.244 1.00 95.50 71 ARG A CA 1
ATOM 554 C C . ARG A 1 71 ? -9.865 -9.323 3.480 1.00 95.50 71 ARG A C 1
ATOM 556 O O . ARG A 1 71 ? -10.337 -8.382 4.120 1.00 95.50 71 ARG A O 1
ATOM 563 N N . PHE A 1 72 ? -9.742 -9.316 2.153 1.00 95.75 72 PHE A N 1
ATOM 564 C CA . PHE A 1 72 ? -10.371 -8.301 1.316 1.00 95.75 72 PHE A CA 1
ATOM 565 C C . PHE A 1 72 ? -11.853 -8.621 1.141 1.00 95.75 72 PHE A C 1
ATOM 567 O O . PHE A 1 72 ? -1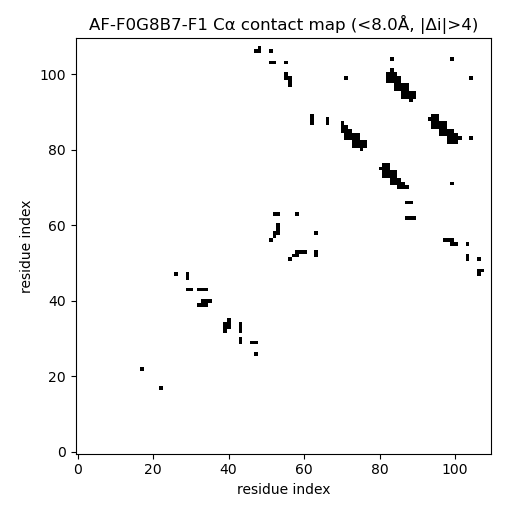2.225 -9.745 0.811 1.00 95.75 72 PHE A O 1
ATOM 574 N N . PHE A 1 73 ? -12.708 -7.625 1.343 1.00 95.31 73 PHE A N 1
ATOM 575 C CA . PHE A 1 73 ? -14.139 -7.750 1.097 1.00 95.31 73 PHE A CA 1
ATOM 576 C C . PHE A 1 73 ? -14.729 -6.418 0.641 1.00 95.31 73 PHE A C 1
ATOM 578 O O . PHE A 1 73 ? -14.248 -5.344 1.005 1.00 95.31 73 PHE A O 1
ATOM 585 N N . CYS A 1 74 ? -15.807 -6.486 -0.133 1.00 94.94 74 CYS A N 1
ATOM 586 C CA . CYS A 1 74 ? -16.554 -5.321 -0.580 1.00 94.94 74 CYS A CA 1
ATOM 587 C C . CYS A 1 74 ? -17.878 -5.193 0.189 1.00 94.94 74 CYS A C 1
ATOM 589 O O . CYS A 1 74 ? -18.494 -6.178 0.598 1.00 94.94 74 CYS A O 1
ATOM 591 N N . ARG A 1 75 ? -18.316 -3.956 0.427 1.00 93.50 75 ARG A N 1
ATOM 592 C CA . ARG A 1 75 ? -19.652 -3.633 0.947 1.00 93.50 75 ARG A CA 1
ATOM 593 C C . ARG A 1 75 ? -20.236 -2.495 0.131 1.00 93.50 75 ARG A C 1
ATOM 595 O O . ARG A 1 75 ? -19.513 -1.562 -0.205 1.00 93.50 75 ARG A O 1
ATOM 602 N N . ARG A 1 76 ? -21.537 -2.537 -0.150 1.00 94.69 76 ARG A N 1
ATOM 603 C CA . ARG A 1 76 ? -22.230 -1.376 -0.718 1.00 94.69 76 ARG A CA 1
ATOM 604 C C . ARG A 1 76 ? -22.465 -0.330 0.363 1.00 94.69 76 ARG A C 1
ATOM 606 O O . ARG A 1 76 ? -22.896 -0.668 1.465 1.00 94.69 76 ARG A O 1
ATOM 613 N N . ASP A 1 77 ? -22.158 0.922 0.053 1.00 90.69 77 ASP A N 1
ATOM 614 C CA . ASP A 1 77 ? -22.491 2.055 0.911 1.00 90.69 77 ASP A CA 1
ATOM 615 C C . ASP A 1 77 ? -23.948 2.513 0.711 1.00 90.69 77 ASP A C 1
ATOM 617 O O . ASP A 1 77 ? -24.682 1.984 -0.127 1.00 90.69 77 ASP A O 1
ATOM 621 N N . ALA A 1 78 ? -24.376 3.512 1.488 1.00 91.94 78 ALA A N 1
ATOM 622 C CA . ALA A 1 78 ? -25.734 4.059 1.428 1.00 91.94 78 ALA A CA 1
ATOM 623 C C . ALA A 1 78 ? -26.100 4.672 0.059 1.00 91.94 78 ALA A C 1
ATOM 625 O O . ALA A 1 78 ? -27.276 4.883 -0.219 1.00 91.94 78 ALA A O 1
ATOM 626 N N . THR A 1 79 ? -25.111 4.947 -0.798 1.00 93.06 79 THR A N 1
ATOM 627 C CA . THR A 1 79 ? -25.305 5.465 -2.162 1.00 93.06 79 THR A CA 1
ATOM 628 C C . THR A 1 79 ? -25.311 4.357 -3.219 1.00 93.06 79 THR A C 1
ATOM 630 O O . THR A 1 79 ? -25.405 4.640 -4.410 1.00 93.06 79 THR A O 1
ATOM 633 N N . GLY A 1 80 ? -25.200 3.092 -2.798 1.00 92.75 80 GLY A N 1
ATOM 634 C CA . GLY A 1 80 ? -25.144 1.927 -3.677 1.00 92.75 80 GLY A CA 1
ATOM 635 C C . GLY A 1 80 ? -23.760 1.648 -4.268 1.00 92.75 80 GLY A C 1
ATOM 636 O O . GLY A 1 80 ? -23.630 0.717 -5.062 1.00 92.75 80 GLY A O 1
ATOM 637 N N . ARG A 1 81 ? -22.721 2.406 -3.889 1.00 91.81 81 ARG A N 1
ATOM 638 C CA . ARG A 1 81 ? -21.358 2.214 -4.403 1.00 91.81 81 ARG A CA 1
ATOM 639 C C . ARG A 1 81 ? -20.641 1.111 -3.644 1.00 91.81 81 ARG A C 1
ATOM 641 O O . ARG A 1 81 ? -20.723 1.040 -2.419 1.00 91.81 81 ARG A O 1
ATOM 648 N N . GLU A 1 82 ? -19.903 0.277 -4.365 1.00 92.56 82 GLU A N 1
ATOM 649 C CA . GLU A 1 82 ? -19.048 -0.738 -3.755 1.00 92.56 82 GLU A CA 1
ATOM 650 C C . GLU A 1 82 ? -17.819 -0.084 -3.117 1.00 92.56 82 GLU A C 1
ATOM 652 O O . GLU A 1 82 ? -17.132 0.732 -3.726 1.00 92.56 82 GLU A O 1
ATOM 657 N N . ARG A 1 83 ? -17.566 -0.426 -1.855 1.00 94.88 83 ARG A N 1
ATOM 658 C CA . ARG A 1 83 ? -16.415 0.019 -1.071 1.00 94.88 83 ARG A CA 1
ATOM 659 C C . ARG A 1 83 ? -15.629 -1.199 -0.635 1.00 94.88 83 ARG A C 1
ATOM 661 O O . ARG A 1 83 ? -16.183 -2.080 0.027 1.00 94.88 83 ARG A O 1
ATOM 668 N N . TRP A 1 84 ? -14.353 -1.226 -0.983 1.00 96.25 84 TRP A N 1
ATOM 669 C CA . TRP A 1 84 ? -13.449 -2.293 -0.594 1.00 96.25 84 TRP A CA 1
ATOM 670 C C . TRP A 1 84 ? -12.795 -2.011 0.756 1.00 96.25 84 TRP A C 1
ATOM 672 O O . TRP A 1 84 ? -12.460 -0.878 1.110 1.00 96.25 84 TRP A O 1
ATOM 682 N N . TRP A 1 85 ? -12.627 -3.080 1.521 1.00 96.81 85 TRP A N 1
ATOM 683 C CA . TRP A 1 85 ? -12.070 -3.069 2.862 1.00 96.81 85 TRP A CA 1
ATOM 684 C C . TRP A 1 85 ? -11.112 -4.237 3.031 1.00 96.81 85 TRP A C 1
ATOM 686 O O . TRP A 1 85 ? -11.317 -5.311 2.468 1.00 96.81 85 TRP A O 1
ATOM 696 N N . LEU A 1 86 ? -10.104 -4.022 3.866 1.00 97.06 86 LEU A N 1
ATOM 697 C CA . LEU A 1 86 ? -9.162 -5.029 4.318 1.00 97.06 86 LEU A CA 1
ATOM 698 C C . LEU A 1 86 ? -9.291 -5.193 5.837 1.00 97.06 86 LEU A C 1
ATOM 700 O O . LEU A 1 86 ? -9.073 -4.238 6.587 1.00 97.06 86 LEU A O 1
ATOM 704 N N . ASP A 1 87 ? -9.648 -6.393 6.295 1.00 96.94 87 ASP A N 1
ATOM 705 C CA . ASP A 1 87 ? -9.654 -6.743 7.723 1.00 96.94 87 ASP A CA 1
ATOM 706 C C . ASP A 1 87 ? -8.255 -7.166 8.188 1.00 96.94 87 ASP A C 1
ATOM 708 O O . ASP A 1 87 ? -7.733 -8.210 7.793 1.00 96.94 87 ASP A O 1
ATOM 712 N N . VAL A 1 88 ? -7.649 -6.353 9.051 1.00 96.38 88 VAL A N 1
ATOM 713 C CA . VAL A 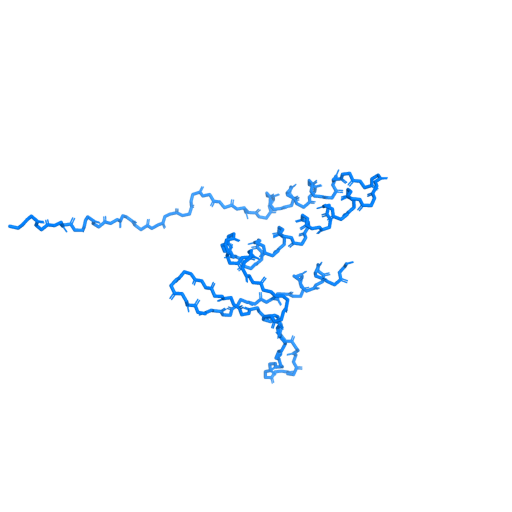1 88 ? -6.269 -6.528 9.512 1.00 96.38 88 VAL A CA 1
ATOM 714 C C . VAL A 1 88 ? -6.240 -6.801 11.004 1.00 96.38 88 VAL A C 1
ATOM 716 O O . VAL A 1 88 ? -6.776 -6.029 11.801 1.00 96.38 88 VAL A O 1
ATOM 719 N N . THR A 1 89 ? -5.511 -7.843 11.403 1.00 93.75 89 THR A N 1
ATOM 720 C CA . THR A 1 89 ? -5.241 -8.137 12.815 1.00 93.75 89 THR A CA 1
ATOM 721 C C . THR A 1 89 ? -3.889 -7.563 13.226 1.00 93.75 89 THR A C 1
ATOM 723 O O . THR A 1 89 ? -2.838 -8.019 12.793 1.00 93.75 89 THR A O 1
ATOM 726 N N . GLY A 1 90 ? -3.912 -6.531 14.067 1.00 90.88 90 GLY A N 1
ATOM 727 C CA . GLY A 1 90 ? -2.718 -5.897 14.612 1.00 90.88 90 GLY A CA 1
ATOM 728 C C . GLY A 1 90 ? -2.237 -6.518 15.925 1.00 90.88 90 GLY A C 1
ATOM 729 O O . GLY A 1 90 ? -2.786 -7.489 16.452 1.00 90.88 90 GLY A O 1
ATOM 730 N N . LYS A 1 91 ? -1.206 -5.893 16.507 1.00 87.50 91 LYS A N 1
ATOM 731 C CA . LYS A 1 91 ? -0.595 -6.324 17.774 1.00 87.50 91 LYS A CA 1
ATOM 732 C C . LYS A 1 91 ? -1.640 -6.523 18.881 1.00 87.50 91 LYS A C 1
ATOM 734 O O . LYS A 1 91 ? -2.441 -5.631 19.160 1.00 87.50 91 LYS A O 1
ATOM 739 N N . GLY A 1 92 ? -1.549 -7.665 19.564 1.00 89.56 92 GLY A N 1
ATOM 740 C CA . GLY A 1 92 ? -2.460 -8.038 20.647 1.00 89.56 92 GLY A CA 1
ATOM 741 C C . GLY A 1 92 ? -3.818 -8.549 20.162 1.00 89.56 92 GLY A C 1
ATOM 742 O O . GLY A 1 92 ? -4.784 -8.436 20.906 1.00 89.56 92 GLY A O 1
ATOM 743 N N . GLY A 1 93 ? -3.904 -9.047 18.920 1.00 89.56 93 GLY A N 1
ATOM 744 C CA . GLY A 1 93 ? -5.125 -9.639 18.362 1.00 89.56 93 GLY A CA 1
ATOM 745 C C . GLY A 1 93 ? -6.210 -8.620 18.011 1.00 89.56 93 GLY A C 1
ATOM 746 O O . GLY A 1 93 ? -7.378 -8.973 17.901 1.00 89.56 93 GLY A O 1
ATOM 747 N N . ARG A 1 94 ? -5.855 -7.338 17.876 1.00 92.31 94 ARG A N 1
ATOM 748 C CA . ARG A 1 94 ? -6.832 -6.271 17.629 1.00 92.31 94 ARG A CA 1
ATOM 749 C C . ARG A 1 94 ? -7.134 -6.151 16.147 1.00 92.31 94 ARG A C 1
ATOM 751 O O . ARG A 1 94 ? -6.253 -5.761 15.383 1.00 92.31 94 ARG A O 1
ATOM 758 N N . GLN A 1 95 ? -8.376 -6.415 15.770 1.00 94.06 95 GLN A N 1
ATOM 759 C CA . GLN A 1 95 ? -8.843 -6.203 14.405 1.00 94.06 95 GLN A CA 1
ATOM 760 C C . GLN A 1 95 ? -9.113 -4.723 14.123 1.00 94.06 95 GLN A C 1
ATOM 762 O O . GLN A 1 95 ? -9.555 -3.975 14.999 1.00 94.06 95 GLN A O 1
ATOM 767 N N . ARG A 1 96 ? -8.849 -4.303 12.886 1.00 95.06 96 ARG A N 1
ATOM 768 C CA . ARG A 1 96 ? -9.302 -3.024 12.337 1.00 95.06 96 ARG A CA 1
ATOM 769 C C . ARG A 1 96 ? -9.593 -3.165 10.851 1.00 95.06 96 ARG A C 1
ATOM 771 O O . ARG A 1 96 ? -8.945 -3.949 10.163 1.00 95.06 96 ARG A O 1
ATOM 778 N N . LEU A 1 97 ? -10.505 -2.334 10.364 1.00 96.06 97 LEU A N 1
ATOM 779 C CA . LEU A 1 97 ? -10.784 -2.217 8.941 1.00 96.06 97 LEU A CA 1
ATOM 780 C C . LEU A 1 97 ? -9.920 -1.113 8.337 1.00 96.06 97 LEU A C 1
ATOM 782 O O . LEU A 1 97 ? -9.901 0.013 8.836 1.00 96.06 97 LEU A O 1
ATOM 786 N N . VAL A 1 98 ? -9.213 -1.451 7.268 1.00 95.88 98 VAL A N 1
ATOM 787 C CA . VAL A 1 98 ? -8.449 -0.511 6.450 1.00 95.88 98 VAL A CA 1
ATOM 788 C C . VAL A 1 98 ? -9.201 -0.322 5.133 1.00 95.88 98 VAL A C 1
ATOM 790 O O . VAL A 1 98 ? -9.545 -1.323 4.502 1.00 95.88 98 VAL A O 1
ATOM 793 N N . PRO A 1 99 ? -9.496 0.917 4.706 1.00 95.56 99 PRO A N 1
ATOM 794 C CA . PRO A 1 99 ? -10.064 1.151 3.385 1.00 95.56 99 PRO A CA 1
ATOM 795 C C . PRO A 1 99 ? -9.104 0.644 2.307 1.00 95.56 99 PRO A C 1
ATOM 797 O O . PRO A 1 99 ? -7.955 1.083 2.244 1.00 95.56 99 PRO A O 1
ATOM 800 N N . ALA A 1 100 ? -9.574 -0.264 1.457 1.00 95.56 100 ALA A N 1
ATOM 801 C CA . ALA A 1 100 ? -8.859 -0.645 0.250 1.00 95.56 100 ALA A CA 1
ATOM 802 C C . ALA A 1 100 ? -9.363 0.274 -0.864 1.00 95.56 100 ALA A C 1
ATOM 804 O O . ALA A 1 100 ? -10.466 0.108 -1.378 1.00 95.56 100 ALA A O 1
ATOM 805 N N . THR A 1 101 ? -8.608 1.335 -1.134 1.00 93.19 101 THR A N 1
ATOM 806 C CA . THR A 1 101 ? -9.001 2.363 -2.104 1.00 93.19 101 THR A CA 1
ATOM 807 C C . THR A 1 101 ? -9.061 1.798 -3.520 1.00 93.19 101 THR A C 1
ATOM 809 O O . THR A 1 101 ? -8.454 0.769 -3.813 1.00 93.19 101 THR A O 1
ATOM 812 N N . ASP A 1 102 ? -9.734 2.507 -4.424 1.00 92.00 102 ASP A N 1
ATOM 813 C CA . ASP A 1 102 ? -9.805 2.115 -5.836 1.00 92.00 102 ASP A CA 1
ATOM 814 C C . ASP A 1 102 ? -8.402 1.995 -6.458 1.00 92.00 102 ASP A C 1
ATOM 816 O O . ASP A 1 102 ? -8.137 1.060 -7.206 1.00 92.00 102 ASP A O 1
ATOM 820 N N . GLU A 1 103 ? -7.471 2.882 -6.078 1.00 92.00 103 GLU A N 1
ATOM 821 C CA . GLU A 1 103 ? -6.055 2.798 -6.469 1.00 92.00 103 GLU A CA 1
ATOM 822 C C . GLU A 1 103 ? -5.398 1.501 -5.969 1.00 92.00 103 GLU A C 1
ATOM 824 O O . GLU A 1 103 ? -4.716 0.820 -6.731 1.00 92.00 103 GLU A O 1
ATOM 829 N N . MET A 1 104 ? -5.638 1.113 -4.711 1.00 94.50 104 MET A N 1
ATOM 830 C CA . MET A 1 104 ? -5.117 -0.140 -4.160 1.00 94.50 104 MET A CA 1
ATOM 831 C C . MET A 1 104 ? -5.695 -1.355 -4.894 1.00 94.50 104 MET A C 1
ATOM 833 O O . MET A 1 104 ? -4.952 -2.264 -5.252 1.00 94.50 104 MET A O 1
ATOM 837 N N . MET A 1 105 ? -7.004 -1.371 -5.148 1.00 94.12 105 MET A N 1
ATOM 838 C CA . MET A 1 105 ? -7.657 -2.488 -5.836 1.00 94.12 105 MET A CA 1
ATOM 839 C C . MET A 1 105 ? -7.242 -2.588 -7.307 1.00 94.12 105 MET A C 1
ATOM 841 O O . MET A 1 105 ? -7.105 -3.696 -7.821 1.00 94.12 105 MET A O 1
ATOM 845 N N . ALA A 1 106 ? -6.984 -1.458 -7.970 1.00 93.00 106 ALA A N 1
ATOM 846 C CA . ALA A 1 106 ? -6.443 -1.441 -9.324 1.00 93.00 106 ALA A CA 1
ATOM 847 C C . ALA A 1 106 ? -5.033 -2.048 -9.389 1.00 93.00 106 ALA A C 1
ATOM 849 O O . ALA A 1 106 ? -4.733 -2.775 -10.330 1.00 93.00 106 ALA A O 1
ATOM 850 N N . GLU A 1 107 ? -4.182 -1.795 -8.390 1.00 92.62 107 GLU A N 1
ATOM 851 C CA . GLU A 1 107 ? -2.852 -2.416 -8.310 1.00 92.62 107 GLU A CA 1
ATOM 852 C C . GLU A 1 107 ? -2.906 -3.903 -7.936 1.00 92.62 107 GLU A C 1
ATOM 854 O O . GLU A 1 107 ? -2.043 -4.661 -8.365 1.00 92.62 107 GLU A O 1
ATOM 859 N N . LEU A 1 108 ? -3.918 -4.342 -7.180 1.00 90.94 108 LEU A N 1
ATOM 860 C CA . LEU A 1 108 ? -4.122 -5.763 -6.874 1.00 90.94 108 LEU A CA 1
ATOM 861 C C . LEU A 1 108 ? 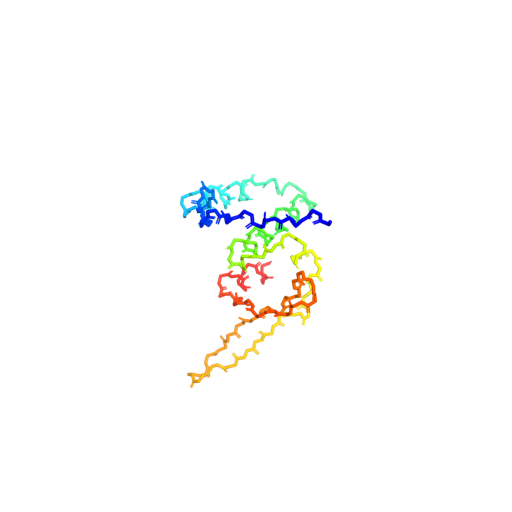-4.592 -6.576 -8.093 1.00 90.94 108 LEU A C 1
ATOM 863 O O . LEU A 1 108 ? -4.317 -7.769 -8.171 1.00 90.94 108 LEU A O 1
ATOM 867 N N . ALA A 1 109 ? -5.338 -5.954 -9.009 1.00 90.12 109 ALA A N 1
ATOM 868 C CA . ALA A 1 109 ? -5.941 -6.618 -10.168 1.00 90.12 109 ALA A CA 1
ATOM 869 C C . ALA A 1 109 ? -5.010 -6.738 -11.391 1.00 90.12 109 ALA A C 1
ATOM 871 O O . ALA A 1 109 ? -5.415 -7.326 -12.395 1.00 90.12 109 ALA A O 1
ATOM 872 N N . ARG A 1 110 ? -3.818 -6.140 -11.332 1.00 83.44 110 ARG A N 1
ATOM 873 C CA . ARG A 1 110 ? -2.805 -6.182 -12.395 1.00 83.44 110 ARG A CA 1
ATOM 874 C C . ARG A 1 110 ? -1.992 -7.466 -12.355 1.00 83.44 110 ARG A C 1
ATOM 876 O O . ARG A 1 110 ? -1.664 -7.941 -13.462 1.00 83.44 110 ARG A O 1
#

Foldseek 3Di:
DDPPPPPPDPDDDCPDDQDPVNLVVQVVVLVPFDPPDPVSVVVSLVSLLVSLCCRQQVDDPVQSVPFDPVQWDWDQDPVRDIWIWGWTQDPPRDTDITTCDPVNVVSVVD

Radius of gyration: 18.51 Å; Cα contacts (8 Å, |Δi|>4): 96; chains: 1; bounding box: 40×28×65 Å

Solvent-accessible surface area (backbone atoms only — not comparable to full-atom values): 6847 Å² total; per-residue (Å²): 132,88,78,80,76,77,74,84,73,75,80,90,74,91,84,80,79,78,51,72,70,58,46,48,53,53,54,52,54,46,69,68,44,63,66,90,45,74,67,38,39,53,49,34,52,50,49,48,41,52,51,47,49,40,66,74,48,68,50,52,71,65,41,63,69,73,53,59,79,88,36,56,48,74,45,68,47,99,85,69,47,79,42,43,31,33,59,40,61,43,88,92,77,43,72,47,80,34,69,41,45,72,72,52,52,55,56,72,73,107